Protein AF-A0A537Z048-F1 (afdb_monomer_lite)

pLDDT: mean 70.94, std 12.08, range [41.06, 87.5]

Sequence (110 aa):
MNGDMPDEVDLEEQADAVADFVEELLGQMNIDAIAEPAQQGDRFYVDVLEAPPEDLALLIGKNTGQEEELEPMDALERKIVHDAVASIEGVQSGSRGEDPNRFVVISPVD

Secondary structure (DSSP, 8-state):
----------HHHHHHHHHHHHHHHHHHTT---EEEEEEETTEEEEEEES--HHHHHHHTTTTT--PEEPPP--HHHHHHHHHHHTTSTTEEEEEES-TTS-EEEEEE--

Structure (mmCIF, N/CA/C/O backbone):
data_AF-A0A537Z048-F1
#
_entry.id   AF-A0A537Z048-F1
#
loop_
_atom_site.group_PDB
_atom_site.id
_atom_site.type_symbol
_atom_site.label_atom_id
_atom_site.label_alt_id
_atom_site.label_comp_id
_atom_site.label_asym_id
_atom_site.label_entity_id
_atom_site.label_seq_id
_atom_site.pdbx_PDB_ins_code
_atom_site.Cartn_x
_atom_site.Cartn_y
_atom_site.Cartn_z
_atom_site.occupancy
_atom_site.B_iso_or_equiv
_atom_site.auth_seq_id
_atom_site.auth_comp_id
_atom_site.auth_asym_id
_atom_site.auth_atom_id
_atom_site.pdbx_PDB_model_num
ATOM 1 N N . MET A 1 1 ? 38.330 22.217 -16.120 1.00 51.91 1 MET A N 1
ATOM 2 C CA . MET A 1 1 ? 36.950 22.667 -15.863 1.00 51.91 1 MET A CA 1
ATOM 3 C C . MET A 1 1 ? 36.121 22.238 -17.053 1.00 51.91 1 MET A C 1
ATOM 5 O O . MET A 1 1 ? 36.303 22.815 -18.113 1.00 51.91 1 MET A O 1
ATOM 9 N N . ASN A 1 2 ? 35.352 21.161 -16.917 1.00 43.97 2 ASN A N 1
ATOM 10 C CA . ASN A 1 2 ? 34.301 20.766 -17.853 1.00 43.97 2 ASN A CA 1
ATOM 11 C C . ASN A 1 2 ? 33.412 19.743 -17.146 1.00 43.97 2 ASN A C 1
ATOM 13 O O . ASN A 1 2 ? 33.939 18.751 -16.648 1.00 43.97 2 ASN A O 1
ATOM 17 N N . GLY A 1 3 ? 32.107 20.007 -17.148 1.00 44.31 3 GLY A N 1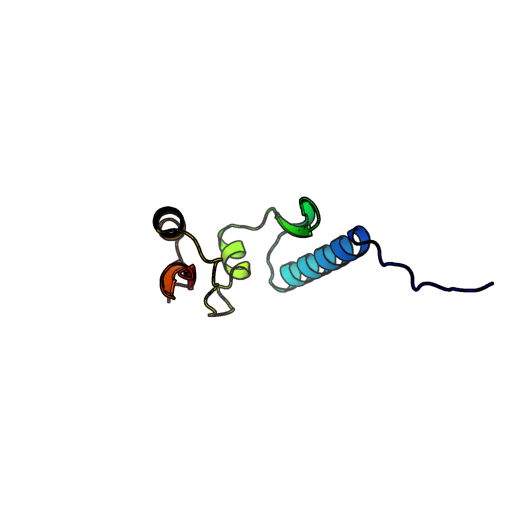
ATOM 18 C CA . GLY A 1 3 ? 31.067 19.060 -16.760 1.00 44.31 3 GLY A CA 1
ATOM 19 C C . GLY A 1 3 ? 30.586 19.209 -15.326 1.00 44.31 3 GLY A C 1
ATOM 20 O O . GLY A 1 3 ? 30.789 18.308 -14.527 1.00 44.31 3 GLY A O 1
ATOM 21 N N . ASP A 1 4 ? 29.948 20.339 -15.033 1.00 58.03 4 ASP A N 1
ATOM 22 C CA . ASP A 1 4 ? 28.849 20.408 -14.068 1.00 58.03 4 ASP A CA 1
ATOM 23 C C . ASP A 1 4 ? 27.810 19.361 -14.524 1.00 58.03 4 ASP A C 1
ATOM 25 O O . ASP A 1 4 ? 27.023 19.612 -15.439 1.00 58.03 4 ASP A O 1
ATOM 29 N N . MET A 1 5 ? 27.940 18.118 -14.047 1.00 56.09 5 MET A N 1
ATOM 30 C CA . MET A 1 5 ? 26.820 17.186 -14.095 1.00 56.09 5 MET A CA 1
ATOM 31 C C . MET A 1 5 ? 25.849 17.711 -13.043 1.00 56.09 5 MET A C 1
ATOM 33 O O . MET A 1 5 ? 26.306 17.939 -11.922 1.00 56.09 5 MET A O 1
ATOM 37 N N . PRO A 1 6 ? 24.575 17.974 -13.383 1.00 53.62 6 PRO A N 1
ATOM 38 C CA . PRO A 1 6 ? 23.596 18.277 -12.352 1.00 53.62 6 PRO A CA 1
ATOM 39 C C . PRO A 1 6 ? 23.653 17.117 -11.363 1.00 53.62 6 PRO A C 1
ATOM 41 O O . PRO A 1 6 ? 23.667 15.970 -11.815 1.00 53.62 6 PRO A O 1
ATOM 44 N N . ASP A 1 7 ? 23.791 17.434 -10.075 1.00 56.88 7 ASP A N 1
ATOM 45 C CA . ASP A 1 7 ? 23.828 16.454 -8.995 1.00 56.88 7 ASP A CA 1
ATOM 46 C C . ASP A 1 7 ? 22.783 15.374 -9.302 1.00 56.88 7 ASP A C 1
ATOM 48 O O . ASP A 1 7 ? 21.595 15.679 -9.454 1.00 56.88 7 ASP A O 1
ATOM 52 N N . GLU A 1 8 ? 23.235 14.135 -9.529 1.00 54.78 8 GLU A N 1
ATOM 53 C CA . GLU A 1 8 ? 22.337 12.988 -9.511 1.00 54.78 8 GLU A CA 1
ATOM 54 C C . GLU A 1 8 ? 21.695 13.051 -8.135 1.00 54.78 8 GLU A C 1
ATOM 56 O O . GLU A 1 8 ? 22.366 12.788 -7.141 1.00 54.78 8 GLU A O 1
ATOM 61 N N . VAL A 1 9 ? 20.452 13.533 -8.068 1.00 57.62 9 VAL A N 1
ATOM 62 C CA . VAL A 1 9 ? 19.718 13.562 -6.807 1.00 57.62 9 VAL A CA 1
ATOM 63 C C . VAL A 1 9 ? 19.751 12.130 -6.306 1.00 57.62 9 VAL A C 1
ATOM 65 O O . VAL A 1 9 ? 19.343 11.228 -7.049 1.00 57.62 9 VAL A O 1
ATOM 68 N N . ASP A 1 10 ? 20.312 11.931 -5.115 1.00 72.94 10 ASP A N 1
ATOM 69 C CA . ASP A 1 10 ? 20.480 10.597 -4.567 1.00 72.94 10 ASP A CA 1
ATOM 70 C C . ASP A 1 10 ? 19.095 9.952 -4.521 1.00 72.94 10 ASP A C 1
ATOM 72 O O . ASP A 1 10 ? 18.122 10.581 -4.099 1.00 72.94 10 ASP A O 1
ATOM 76 N N . LEU A 1 11 ? 18.969 8.729 -5.028 1.00 68.81 11 LEU A N 1
ATOM 77 C CA . LEU A 1 11 ? 17.682 8.043 -5.014 1.00 68.81 11 LEU A CA 1
ATOM 78 C C . LEU A 1 11 ? 17.187 7.853 -3.572 1.00 68.81 11 LEU A C 1
ATOM 80 O O . LEU A 1 11 ? 15.977 7.826 -3.365 1.00 68.81 11 LEU A O 1
ATOM 84 N N . GLU A 1 12 ? 18.097 7.802 -2.592 1.00 70.56 12 GLU A N 1
ATOM 85 C CA . GLU A 1 12 ? 17.750 7.888 -1.169 1.00 70.56 12 GLU A CA 1
ATOM 86 C C . GLU A 1 12 ? 17.149 9.255 -0.803 1.00 70.56 12 GLU A C 1
ATOM 88 O O . GLU A 1 12 ? 16.074 9.301 -0.216 1.00 70.56 12 GLU A O 1
ATOM 93 N N . GLU A 1 13 ? 17.763 10.367 -1.221 1.00 79.12 13 GLU A N 1
ATOM 94 C CA . GLU A 1 13 ? 17.254 11.725 -0.956 1.00 79.12 13 GLU A CA 1
ATOM 95 C C . GLU A 1 13 ? 15.892 11.968 -1.630 1.00 79.12 13 GLU A C 1
ATOM 97 O O . GLU A 1 13 ? 15.009 12.620 -1.070 1.00 79.12 13 GLU A O 1
ATOM 102 N N . GLN A 1 14 ? 15.683 11.406 -2.824 1.00 76.25 14 GLN A N 1
ATOM 103 C CA . GLN A 1 14 ? 14.376 11.430 -3.480 1.00 76.25 14 GLN A CA 1
ATOM 104 C C . GLN A 1 14 ? 13.341 10.593 -2.724 1.00 76.25 14 GLN A C 1
ATOM 106 O O . GLN A 1 14 ? 12.187 11.006 -2.632 1.00 76.25 14 GLN A O 1
ATOM 111 N N . ALA A 1 15 ? 13.726 9.424 -2.209 1.00 74.50 15 ALA A N 1
ATOM 112 C CA . ALA A 1 15 ? 12.823 8.557 -1.465 1.00 74.50 15 ALA A CA 1
ATOM 113 C C . ALA A 1 15 ? 12.393 9.203 -0.138 1.00 74.50 15 ALA A C 1
ATOM 115 O O . ALA A 1 15 ? 11.202 9.182 0.170 1.00 74.50 15 ALA A O 1
ATOM 116 N N . ASP A 1 16 ? 13.318 9.854 0.573 1.00 80.94 16 ASP A N 1
ATOM 117 C CA . ASP A 1 16 ? 13.025 10.650 1.773 1.00 80.94 16 ASP A CA 1
ATOM 118 C C . ASP A 1 16 ? 12.036 11.783 1.457 1.00 80.94 16 ASP A C 1
ATOM 120 O O . ASP A 1 16 ? 10.998 11.910 2.104 1.00 80.94 16 ASP A O 1
ATOM 124 N N . ALA A 1 17 ? 12.284 12.555 0.393 1.00 77.19 17 ALA A N 1
ATOM 125 C CA . ALA A 1 17 ? 11.401 13.657 0.011 1.00 77.19 17 ALA A CA 1
ATOM 126 C C . ALA A 1 17 ? 9.983 13.187 -0.375 1.00 77.19 17 ALA A C 1
ATOM 128 O O . ALA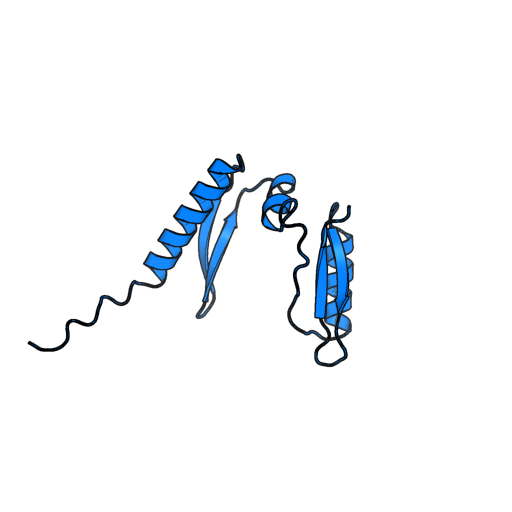 A 1 17 ? 9.000 13.907 -0.180 1.00 77.19 17 ALA A O 1
ATOM 129 N N . VAL A 1 18 ? 9.864 11.987 -0.951 1.00 76.25 18 VAL A N 1
ATOM 130 C CA . VAL A 1 18 ? 8.569 11.373 -1.272 1.00 76.25 18 VAL A CA 1
ATOM 131 C C . VAL A 1 18 ? 7.878 10.864 -0.009 1.00 76.25 18 VAL A C 1
ATOM 133 O O . VAL A 1 18 ? 6.669 11.050 0.113 1.00 76.25 18 VAL A O 1
ATOM 136 N N . ALA A 1 19 ? 8.610 10.258 0.926 1.00 78.50 19 ALA A N 1
ATOM 137 C CA . ALA A 1 19 ? 8.063 9.809 2.201 1.00 78.50 19 ALA A CA 1
ATOM 138 C C . ALA A 1 19 ? 7.496 10.987 3.012 1.00 78.50 19 ALA A C 1
ATOM 140 O O . ALA A 1 19 ? 6.327 10.937 3.396 1.00 78.50 19 ALA A O 1
ATOM 141 N N . ASP A 1 20 ? 8.249 12.086 3.130 1.00 80.50 20 ASP A N 1
ATOM 142 C CA . ASP A 1 20 ? 7.808 13.324 3.790 1.00 80.50 20 ASP A CA 1
ATOM 143 C C . ASP A 1 20 ? 6.511 13.868 3.166 1.00 80.50 20 ASP A C 1
ATOM 145 O O . ASP A 1 20 ? 5.556 14.228 3.857 1.00 80.50 20 ASP A O 1
ATOM 149 N N . PHE A 1 21 ? 6.440 13.897 1.832 1.00 80.38 21 PHE A N 1
ATOM 150 C CA . PHE A 1 21 ? 5.248 14.351 1.118 1.00 80.38 21 PHE A CA 1
ATOM 151 C C . PHE A 1 21 ? 4.031 13.449 1.373 1.00 80.38 21 PHE A C 1
ATOM 153 O O . PHE A 1 21 ? 2.911 13.939 1.534 1.00 80.38 21 PHE A O 1
ATOM 160 N N . VAL A 1 22 ? 4.233 12.130 1.398 1.00 75.06 22 VAL A N 1
ATOM 161 C CA . VAL A 1 22 ? 3.169 11.161 1.684 1.00 75.06 22 VAL A CA 1
ATOM 162 C C . VAL A 1 22 ? 2.683 11.311 3.127 1.00 75.06 22 VAL A C 1
ATOM 164 O O . VAL A 1 22 ? 1.474 11.335 3.346 1.00 75.06 22 VAL A O 1
ATOM 167 N N . GLU A 1 23 ? 3.581 11.492 4.094 1.00 78.81 23 GLU A N 1
ATOM 168 C CA . GLU A 1 23 ? 3.232 11.742 5.497 1.00 78.81 23 GLU A CA 1
ATOM 169 C C . GLU A 1 23 ? 2.418 13.036 5.663 1.00 78.81 23 GLU A C 1
ATOM 171 O O . GLU A 1 23 ? 1.364 13.040 6.308 1.00 78.81 23 GLU A O 1
ATOM 176 N N . GLU A 1 24 ? 2.826 14.127 5.006 1.00 76.56 24 GLU A N 1
ATOM 177 C CA . GLU A 1 24 ? 2.068 15.383 5.020 1.00 76.56 24 GLU A CA 1
ATOM 178 C C . GLU A 1 24 ? 0.649 15.217 4.447 1.00 76.56 24 GLU A C 1
ATOM 180 O O . GLU A 1 24 ? -0.319 15.756 5.002 1.00 76.56 24 GLU A O 1
ATOM 185 N N . LEU A 1 25 ? 0.495 14.455 3.358 1.00 73.75 25 LEU A N 1
ATOM 186 C CA . LEU A 1 25 ? -0.814 14.156 2.769 1.00 73.75 25 LEU A CA 1
ATOM 187 C C . LEU A 1 25 ? -1.696 13.324 3.706 1.00 73.75 25 LEU A C 1
ATOM 189 O O . LEU A 1 25 ? -2.885 13.619 3.855 1.00 73.75 25 LEU A O 1
ATOM 193 N N . LEU A 1 26 ? -1.124 12.312 4.358 1.00 73.81 26 LEU A N 1
ATOM 194 C CA . LEU A 1 26 ? -1.818 11.466 5.332 1.00 73.81 26 LEU A CA 1
ATOM 195 C C . LEU A 1 26 ? -2.334 12.295 6.511 1.00 73.81 26 LEU A C 1
ATOM 197 O O . LEU A 1 26 ? -3.518 12.218 6.858 1.00 73.81 26 LEU A O 1
ATOM 201 N N . GLY A 1 27 ? -1.493 13.191 7.033 1.00 73.81 27 GLY A N 1
ATOM 202 C CA . GLY A 1 27 ? -1.873 14.139 8.075 1.00 73.81 27 GLY A CA 1
ATOM 203 C C . GLY A 1 27 ? -3.027 15.059 7.657 1.00 73.81 27 GLY A C 1
ATOM 204 O O . GLY A 1 27 ? -3.952 15.289 8.440 1.00 73.81 27 GLY A O 1
ATOM 205 N N . GLN A 1 28 ? -3.049 15.538 6.406 1.00 75.00 28 GLN A N 1
ATOM 206 C CA . GLN A 1 28 ? -4.177 16.324 5.877 1.00 75.00 28 GLN A CA 1
ATOM 207 C C . GLN A 1 28 ? -5.478 15.520 5.771 1.00 75.00 28 GLN A C 1
ATOM 209 O O . GLN A 1 28 ? -6.566 16.085 5.909 1.00 75.00 28 GLN A O 1
ATOM 214 N N . MET A 1 29 ? -5.376 14.211 5.545 1.00 65.12 29 MET A N 1
ATOM 215 C CA . MET A 1 29 ? -6.508 13.284 5.516 1.00 65.12 29 MET A CA 1
ATOM 216 C C . MET A 1 29 ? -6.939 12.821 6.916 1.00 65.12 29 MET A C 1
ATOM 218 O O . MET A 1 29 ? -7.887 12.045 7.025 1.00 65.12 29 MET A O 1
ATOM 222 N N . ASN A 1 30 ? -6.302 13.333 7.979 1.00 74.19 30 ASN A N 1
ATOM 223 C CA . ASN A 1 30 ? -6.515 12.925 9.369 1.00 74.19 30 ASN A CA 1
ATOM 224 C C . ASN A 1 30 ? -6.223 11.425 9.592 1.00 74.19 30 ASN A C 1
ATOM 226 O O . ASN A 1 30 ? -6.856 10.790 10.436 1.00 74.19 30 ASN A O 1
ATOM 230 N N . ILE A 1 31 ? -5.283 10.878 8.818 1.00 73.75 31 ILE A N 1
ATOM 231 C CA . ILE A 1 31 ? -4.779 9.511 8.934 1.00 73.75 31 ILE A CA 1
ATOM 232 C C . ILE A 1 31 ? -3.452 9.592 9.688 1.00 73.75 31 ILE A C 1
ATOM 234 O O . ILE A 1 31 ? -2.510 10.227 9.220 1.00 73.75 31 ILE A O 1
ATOM 238 N N . ASP A 1 32 ? -3.401 8.975 10.866 1.00 73.94 32 ASP A N 1
ATOM 239 C CA . ASP A 1 32 ? -2.194 8.899 11.693 1.00 73.94 32 ASP A CA 1
ATOM 240 C C . ASP A 1 32 ? -1.362 7.704 11.218 1.00 73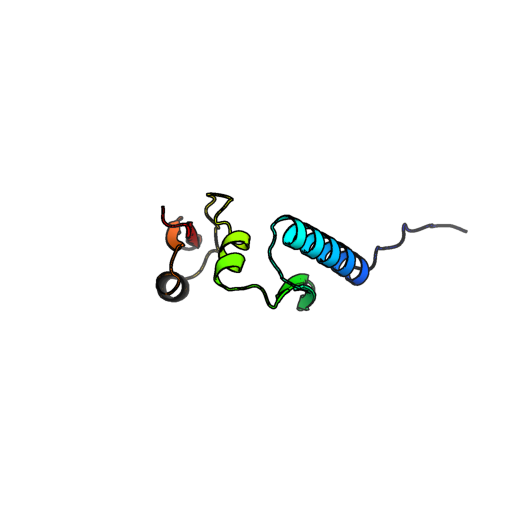.94 32 ASP A C 1
ATOM 242 O O . ASP A 1 32 ? -1.605 6.561 11.605 1.00 73.94 32 ASP A O 1
ATOM 246 N N . ALA A 1 33 ? -0.484 7.959 10.253 1.00 77.38 33 ALA A N 1
ATOM 247 C CA . ALA A 1 33 ? 0.288 6.942 9.561 1.00 77.38 33 ALA A CA 1
ATOM 248 C C . ALA A 1 33 ? 1.690 7.461 9.259 1.00 77.38 33 ALA A C 1
ATOM 250 O O . ALA A 1 33 ? 1.868 8.636 8.943 1.00 77.38 33 ALA A O 1
ATOM 251 N N . ILE A 1 34 ? 2.665 6.560 9.331 1.00 79.06 34 ILE A N 1
ATOM 252 C CA . ILE A 1 34 ? 4.078 6.870 9.120 1.00 79.06 34 ILE A CA 1
ATOM 253 C C . ILE A 1 34 ? 4.470 6.349 7.741 1.00 79.06 34 ILE A C 1
ATOM 255 O O . ILE A 1 34 ? 4.178 5.199 7.419 1.00 79.06 34 ILE A O 1
ATOM 259 N N . ALA A 1 35 ? 5.118 7.178 6.928 1.00 78.12 35 ALA A N 1
ATOM 260 C CA . ALA A 1 35 ? 5.651 6.781 5.632 1.00 78.12 35 ALA A CA 1
ATOM 261 C C . ALA A 1 35 ? 7.175 6.651 5.730 1.00 78.12 35 ALA A C 1
ATOM 263 O O . ALA A 1 35 ? 7.853 7.612 6.073 1.00 78.12 35 ALA A O 1
ATOM 264 N N . GLU A 1 36 ? 7.717 5.471 5.429 1.00 79.31 36 GLU A N 1
ATOM 265 C CA . GLU A 1 36 ? 9.160 5.220 5.450 1.00 79.31 36 GLU A CA 1
ATOM 266 C C . GLU A 1 36 ? 9.650 4.766 4.068 1.00 79.31 36 GLU A C 1
ATOM 268 O O . GLU A 1 36 ? 9.030 3.901 3.440 1.00 79.31 36 GLU A O 1
ATOM 273 N N . PRO A 1 37 ? 10.772 5.303 3.567 1.00 75.50 37 PRO A N 1
ATOM 274 C CA . PRO A 1 37 ? 11.365 4.816 2.336 1.00 75.50 37 PRO A CA 1
ATOM 275 C C . PRO A 1 37 ? 12.038 3.458 2.565 1.00 75.50 37 PRO A C 1
ATOM 277 O O . PRO A 1 37 ? 12.853 3.271 3.468 1.00 75.50 37 PRO A O 1
ATOM 280 N N . ALA A 1 38 ? 11.727 2.501 1.696 1.00 77.88 38 ALA A N 1
ATOM 281 C CA . ALA A 1 38 ? 12.284 1.159 1.708 1.00 77.88 38 ALA A CA 1
ATOM 282 C C . ALA A 1 38 ? 12.947 0.844 0.364 1.00 77.88 38 ALA A C 1
ATOM 284 O O . ALA A 1 38 ? 12.354 0.994 -0.707 1.00 77.88 38 ALA A O 1
ATOM 285 N N . GLN A 1 39 ? 14.187 0.356 0.404 1.00 77.75 39 GLN A N 1
ATOM 286 C CA . GLN A 1 39 ? 14.892 -0.093 -0.793 1.00 77.75 39 GLN A CA 1
ATOM 287 C C . GLN A 1 39 ? 14.727 -1.604 -0.969 1.00 77.75 39 GLN A C 1
ATOM 289 O O . GLN A 1 39 ? 15.133 -2.397 -0.116 1.00 77.75 39 GLN A O 1
ATOM 294 N N . GLN A 1 40 ? 14.188 -2.021 -2.115 1.00 71.25 40 GLN A N 1
ATOM 295 C CA . GLN A 1 40 ? 14.112 -3.427 -2.490 1.00 71.25 40 GLN A CA 1
ATOM 296 C C . GLN A 1 40 ? 14.755 -3.648 -3.863 1.00 71.25 40 GLN A C 1
ATOM 298 O O . GLN A 1 40 ? 14.165 -3.409 -4.919 1.00 71.25 40 GLN A O 1
ATOM 303 N N . GLY A 1 41 ? 15.998 -4.134 -3.848 1.00 74.94 41 GLY A N 1
ATOM 304 C CA . GLY A 1 41 ? 16.785 -4.319 -5.065 1.00 74.94 41 GLY A CA 1
ATOM 305 C C . GLY A 1 41 ? 17.141 -2.975 -5.700 1.00 74.94 41 GLY A C 1
ATOM 306 O O . GLY A 1 41 ? 17.822 -2.174 -5.078 1.00 74.94 41 GLY A O 1
ATOM 307 N N . ASP A 1 42 ? 16.684 -2.750 -6.932 1.00 72.50 42 ASP A N 1
ATOM 308 C CA . ASP A 1 42 ? 16.940 -1.525 -7.713 1.00 72.50 42 ASP A CA 1
ATOM 309 C C . ASP A 1 42 ? 15.762 -0.530 -7.663 1.00 72.50 42 ASP A C 1
ATOM 311 O O . ASP A 1 42 ? 15.700 0.429 -8.427 1.00 72.50 42 ASP A O 1
ATOM 315 N N . ARG A 1 43 ? 14.762 -0.792 -6.812 1.00 60.59 43 ARG A N 1
ATOM 316 C CA . ARG A 1 43 ? 13.554 0.029 -6.690 1.00 60.59 43 ARG A CA 1
ATOM 317 C C . ARG A 1 43 ? 13.389 0.525 -5.262 1.00 60.59 43 ARG A C 1
ATOM 319 O O . ARG A 1 43 ? 13.549 -0.242 -4.313 1.00 60.59 43 ARG A O 1
ATOM 326 N N . PHE A 1 44 ? 13.026 1.794 -5.146 1.00 66.00 44 PHE A N 1
ATOM 327 C CA . PHE A 1 44 ? 12.603 2.409 -3.898 1.00 66.00 44 PHE A CA 1
ATOM 328 C C . PHE A 1 44 ? 11.079 2.391 -3.829 1.00 66.00 44 PHE A C 1
ATOM 330 O O . PHE A 1 44 ? 10.399 2.715 -4.805 1.00 66.00 44 PHE A O 1
ATOM 337 N N . TYR A 1 45 ? 10.566 1.980 -2.681 1.00 69.94 45 TYR A N 1
ATOM 338 C CA . TYR A 1 45 ? 9.157 2.004 -2.326 1.00 69.94 45 TYR A CA 1
ATOM 339 C C . TYR A 1 45 ? 8.989 2.895 -1.100 1.00 69.94 45 TYR A C 1
ATOM 341 O O . TYR A 1 45 ? 9.952 3.150 -0.380 1.00 69.94 45 TYR A O 1
ATOM 349 N N . VAL A 1 46 ? 7.769 3.365 -0.869 1.00 71.75 46 VAL A N 1
ATOM 350 C CA . VAL A 1 46 ? 7.406 4.026 0.384 1.00 71.75 46 VAL A CA 1
ATOM 351 C C . VAL A 1 46 ? 6.425 3.115 1.095 1.00 71.75 46 VAL A C 1
ATOM 353 O O . VAL A 1 46 ? 5.321 2.878 0.600 1.00 71.75 46 VAL A O 1
ATOM 356 N N . ASP A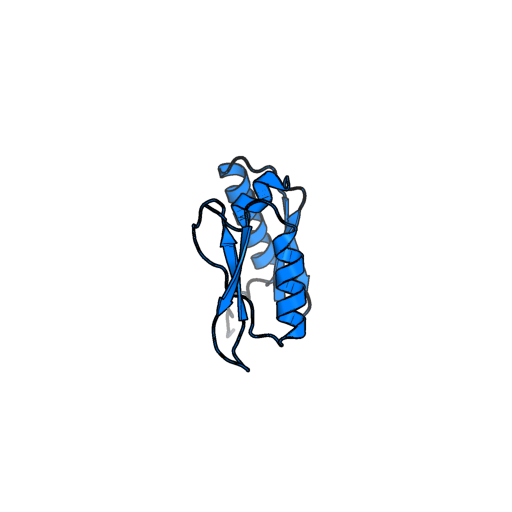 1 47 ? 6.863 2.575 2.222 1.00 71.25 47 ASP A N 1
ATOM 357 C CA . ASP A 1 47 ? 6.060 1.719 3.074 1.00 71.25 47 ASP A CA 1
ATOM 358 C C . ASP A 1 47 ? 5.267 2.600 4.037 1.00 71.25 47 ASP A C 1
ATOM 360 O O . ASP A 1 47 ? 5.818 3.467 4.711 1.00 71.25 47 ASP A O 1
ATOM 364 N N . VAL A 1 48 ? 3.956 2.376 4.108 1.00 71.00 48 VAL A N 1
ATOM 365 C CA . VAL A 1 48 ? 3.092 3.063 5.071 1.00 71.00 48 VAL A CA 1
ATOM 366 C C . VAL A 1 48 ? 2.861 2.140 6.263 1.00 71.00 48 VAL A C 1
ATOM 368 O O . VAL A 1 48 ? 2.236 1.083 6.141 1.00 71.00 48 VAL A O 1
ATOM 371 N N . LEU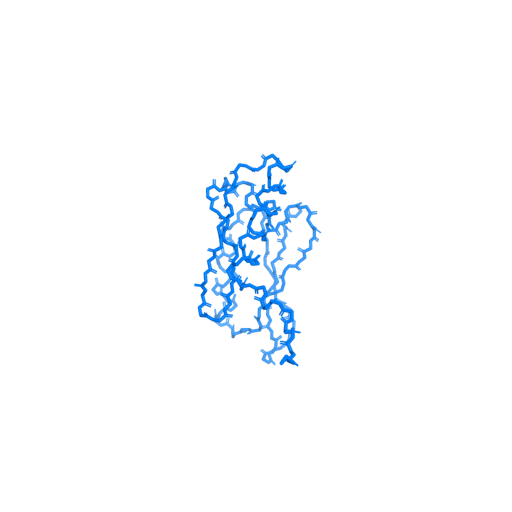 A 1 49 ? 3.386 2.541 7.416 1.00 72.25 49 LEU A N 1
ATOM 372 C CA . LEU A 1 49 ? 3.337 1.832 8.687 1.00 72.25 49 LEU A CA 1
ATOM 373 C C . LEU A 1 49 ? 2.341 2.493 9.648 1.00 72.25 49 LEU A C 1
ATOM 375 O O . LEU A 1 49 ? 1.938 3.642 9.480 1.00 72.25 49 LEU A O 1
ATOM 379 N N . GLU A 1 50 ? 1.937 1.734 10.668 1.00 65.12 50 GLU A N 1
ATOM 380 C CA . GLU A 1 50 ? 1.109 2.175 11.810 1.00 65.12 50 GLU A CA 1
ATOM 381 C C . GLU A 1 50 ? -0.285 2.737 11.488 1.00 65.12 50 GLU A C 1
ATOM 383 O O . GLU A 1 50 ? -1.060 3.027 12.396 1.00 65.12 50 GLU A O 1
ATOM 388 N N . ALA A 1 51 ? -0.665 2.770 10.216 1.00 60.53 51 ALA A N 1
ATOM 389 C CA . ALA A 1 51 ? -1.984 3.188 9.792 1.00 60.53 51 ALA A CA 1
ATOM 390 C C . ALA A 1 51 ? -3.077 2.224 10.313 1.00 60.53 51 ALA A C 1
ATOM 392 O O . ALA A 1 51 ? -2.966 1.000 10.138 1.00 60.53 51 ALA A O 1
ATOM 393 N N . PRO A 1 52 ? -4.173 2.740 10.901 1.00 59.41 52 PRO A N 1
ATOM 394 C CA . PRO A 1 52 ? -5.328 1.927 11.251 1.00 59.41 52 PRO A CA 1
ATOM 395 C C . PRO A 1 52 ? -5.846 1.183 10.008 1.00 59.41 52 PRO A C 1
ATOM 397 O O . PRO A 1 52 ? -5.986 1.792 8.946 1.00 59.41 52 PRO A O 1
ATOM 400 N N . PRO A 1 53 ? -6.183 -0.117 10.087 1.00 56.25 53 PRO A N 1
ATOM 401 C CA . PRO A 1 53 ? -6.642 -0.884 8.922 1.00 56.25 53 PRO A CA 1
ATOM 402 C C . PRO A 1 53 ? -7.911 -0.309 8.266 1.00 56.25 53 PRO A C 1
ATOM 404 O O . PRO A 1 53 ? -8.139 -0.494 7.072 1.00 56.25 53 PRO A O 1
ATOM 407 N N . GLU A 1 54 ? -8.722 0.430 9.024 1.00 55.94 54 GLU A N 1
ATOM 408 C CA . GLU A 1 54 ? -9.893 1.163 8.531 1.00 55.94 54 GLU A CA 1
ATOM 409 C C . GLU A 1 54 ? -9.544 2.376 7.646 1.00 55.94 54 GLU A C 1
ATOM 411 O O . GLU A 1 54 ? -10.303 2.675 6.708 1.00 55.94 54 GLU A O 1
ATOM 416 N N . ASP A 1 55 ? -8.372 2.974 7.886 1.00 53.28 55 ASP A N 1
ATOM 417 C CA . ASP A 1 55 ? -7.809 4.129 7.185 1.00 53.28 55 ASP A CA 1
ATOM 418 C C . ASP A 1 55 ? -6.849 3.723 6.055 1.00 53.28 55 ASP A C 1
ATOM 420 O O . ASP A 1 55 ? -6.801 4.383 5.022 1.00 53.28 55 ASP A O 1
ATOM 424 N N . LEU A 1 56 ? -6.169 2.575 6.158 1.00 54.31 56 LEU A N 1
ATOM 425 C CA . LEU A 1 56 ? -5.419 1.974 5.039 1.00 54.31 56 LEU A CA 1
ATOM 426 C C . LEU A 1 56 ? -6.318 1.700 3.826 1.00 54.31 56 LEU A C 1
ATOM 428 O O . LEU A 1 56 ? -5.902 1.841 2.677 1.00 54.31 56 LEU A O 1
ATOM 432 N N . ALA A 1 57 ? -7.590 1.381 4.067 1.00 51.44 57 ALA A N 1
ATOM 433 C CA . ALA A 1 57 ? -8.577 1.262 3.004 1.00 51.44 57 ALA A CA 1
ATOM 434 C C . ALA A 1 57 ? -8.853 2.605 2.286 1.00 51.44 57 ALA A C 1
ATOM 436 O O . ALA A 1 57 ? -9.279 2.594 1.134 1.00 51.44 57 ALA A O 1
ATOM 437 N N . LEU A 1 58 ? -8.594 3.768 2.909 1.00 50.38 58 LEU A N 1
ATOM 438 C CA . LEU A 1 58 ? -8.620 5.074 2.228 1.00 50.38 58 LEU A CA 1
ATOM 439 C C . LEU A 1 58 ? -7.435 5.236 1.268 1.00 50.38 58 LEU A C 1
ATOM 441 O O . LEU A 1 58 ? -7.622 5.849 0.219 1.00 50.38 58 LEU A O 1
ATOM 445 N N . LEU A 1 59 ? -6.275 4.644 1.580 1.00 52.81 59 LEU A N 1
ATOM 446 C CA . LEU A 1 59 ? -5.055 4.710 0.761 1.00 52.81 59 LEU A CA 1
ATOM 447 C C . LEU A 1 59 ? -5.080 3.786 -0.455 1.00 52.81 59 LEU A C 1
ATOM 449 O O . LEU A 1 59 ? -4.594 4.164 -1.514 1.00 52.81 59 LEU A O 1
ATOM 453 N N . ILE A 1 60 ? -5.727 2.623 -0.333 1.00 53.12 60 ILE A N 1
ATOM 454 C CA . ILE A 1 60 ? -6.084 1.767 -1.481 1.00 53.12 60 ILE A CA 1
ATOM 455 C C . ILE A 1 60 ? -7.247 2.391 -2.284 1.00 53.12 60 ILE A C 1
ATOM 457 O O . ILE A 1 60 ? -7.493 2.034 -3.431 1.00 53.12 60 ILE A O 1
ATOM 461 N N . GLY A 1 61 ? -7.935 3.383 -1.707 1.00 42.72 61 GLY A N 1
ATOM 462 C CA . GLY A 1 61 ? -8.965 4.160 -2.377 1.00 42.72 61 GLY A CA 1
ATOM 463 C C . GLY A 1 61 ? -10.389 3.763 -1.998 1.00 42.72 61 GLY A C 1
ATOM 464 O O . GLY A 1 61 ? -11.158 3.315 -2.839 1.00 42.72 61 GLY A O 1
ATOM 465 N N . LYS A 1 62 ? -10.827 4.104 -0.782 1.00 42.34 62 LYS A N 1
ATOM 466 C CA . LYS A 1 62 ? -12.251 4.423 -0.530 1.00 42.34 62 LYS A CA 1
ATOM 467 C C . LYS A 1 62 ? -12.683 5.717 -1.242 1.00 42.34 62 LYS A C 1
ATOM 469 O O . LYS A 1 62 ? -13.874 5.978 -1.351 1.00 42.34 62 LYS A O 1
ATOM 474 N N . ASN A 1 63 ? -11.730 6.515 -1.744 1.00 41.06 63 ASN A N 1
ATOM 475 C CA . ASN A 1 63 ? -11.992 7.823 -2.355 1.00 41.06 63 ASN A CA 1
ATOM 476 C C . ASN A 1 63 ? -11.543 7.972 -3.821 1.00 41.06 63 ASN A C 1
ATOM 478 O O . ASN A 1 63 ? -11.726 9.046 -4.390 1.00 41.06 63 ASN A O 1
ATOM 482 N N . THR A 1 64 ? -10.981 6.938 -4.457 1.00 43.88 64 THR A N 1
ATOM 483 C CA . THR A 1 64 ? -10.677 6.995 -5.900 1.00 43.88 64 THR A CA 1
ATOM 484 C C . THR A 1 64 ? -11.799 6.417 -6.754 1.00 43.88 64 THR A C 1
ATOM 486 O O . THR A 1 64 ? -11.893 6.790 -7.923 1.00 43.88 64 THR A O 1
ATOM 489 N N . GLY A 1 65 ? -12.650 5.535 -6.203 1.00 49.59 65 GLY A N 1
ATOM 490 C CA . GLY A 1 65 ? -13.663 4.803 -6.976 1.00 49.59 65 GLY A CA 1
ATOM 491 C C . GLY A 1 65 ? -13.066 4.056 -8.176 1.00 49.59 65 GLY A C 1
ATOM 492 O O . GLY A 1 65 ? -13.778 3.768 -9.135 1.00 49.59 65 GLY A O 1
ATOM 493 N N . GLN A 1 66 ? -11.751 3.824 -8.164 1.00 49.72 66 GLN A N 1
ATOM 494 C CA . GLN A 1 66 ? -11.000 3.326 -9.302 1.00 49.72 66 GLN A CA 1
ATOM 495 C C . GLN A 1 66 ? -10.545 1.903 -9.032 1.00 49.72 66 GLN A C 1
ATOM 497 O O . GLN A 1 66 ? -10.220 1.518 -7.913 1.00 49.72 66 GLN A O 1
ATOM 502 N N . GLU A 1 67 ? -10.623 1.115 -10.090 1.00 64.44 67 GLU A N 1
ATOM 503 C CA . GLU A 1 67 ? -10.234 -0.278 -10.104 1.00 64.44 67 GLU A CA 1
ATOM 504 C C . GLU A 1 67 ? -8.708 -0.367 -10.256 1.00 64.44 67 GLU A C 1
ATOM 506 O O . GLU A 1 67 ? -8.157 0.249 -11.167 1.00 64.44 67 GLU A O 1
ATOM 511 N N . GLU A 1 68 ? -8.039 -1.143 -9.407 1.00 72.25 68 GLU A N 1
ATOM 512 C CA . GLU A 1 68 ? -6.597 -1.400 -9.506 1.00 72.25 68 GLU A CA 1
ATOM 513 C C . GLU A 1 68 ? -6.334 -2.693 -10.278 1.00 72.25 68 GLU A C 1
ATOM 515 O O . GLU A 1 68 ? -6.915 -3.738 -9.970 1.00 72.25 68 GLU A O 1
ATOM 520 N N . GLU A 1 69 ? -5.459 -2.633 -11.284 1.00 79.81 69 GLU A N 1
ATOM 521 C CA . GLU A 1 69 ? -5.098 -3.764 -12.144 1.00 79.81 69 GLU A CA 1
ATOM 522 C C . GLU A 1 69 ? -3.763 -4.374 -11.698 1.00 79.81 69 GLU A C 1
ATOM 524 O O . GLU A 1 69 ? -2.730 -3.708 -11.694 1.00 79.81 69 GLU A O 1
ATOM 529 N N . LEU A 1 70 ? -3.764 -5.662 -11.346 1.00 76.50 70 LEU A N 1
ATOM 530 C CA . LEU A 1 70 ? -2.532 -6.393 -11.046 1.00 76.50 70 LEU A CA 1
ATOM 531 C C . LEU A 1 70 ? -1.807 -6.824 -12.326 1.00 76.50 70 LEU A C 1
ATOM 533 O O . LEU A 1 70 ? -2.371 -6.842 -13.421 1.00 76.50 70 LEU A O 1
ATOM 537 N N . GLU A 1 71 ? -0.555 -7.252 -12.179 1.00 79.88 71 GLU A N 1
ATOM 538 C CA . GLU A 1 71 ? 0.192 -7.847 -13.285 1.00 79.88 71 GLU A CA 1
ATOM 539 C C . GLU A 1 71 ? -0.491 -9.136 -13.802 1.00 79.88 71 GLU A C 1
ATOM 541 O O . GLU A 1 71 ? -1.116 -9.874 -13.027 1.00 79.88 71 GLU A O 1
ATOM 546 N N . PRO A 1 72 ? -0.395 -9.441 -15.113 1.00 83.38 72 PRO A N 1
ATOM 547 C CA . PRO A 1 72 ? -0.857 -10.714 -15.655 1.00 83.38 72 PRO A CA 1
ATOM 548 C C . PRO A 1 72 ? -0.205 -11.898 -14.943 1.00 83.38 72 PRO A C 1
ATOM 550 O O . PRO A 1 72 ? 1.015 -11.959 -14.812 1.00 83.38 72 PRO A O 1
ATOM 553 N N . MET A 1 73 ? -1.028 -12.851 -14.513 1.00 84.38 73 MET A N 1
ATOM 554 C CA . MET A 1 73 ? -0.602 -13.970 -13.669 1.00 84.38 73 MET A CA 1
ATOM 555 C C . MET A 1 73 ? -1.363 -15.243 -14.045 1.00 84.38 73 MET A C 1
ATOM 557 O O . MET A 1 73 ? -2.415 -15.180 -14.694 1.00 84.38 73 MET A O 1
ATOM 561 N N . ASP A 1 74 ? -0.853 -16.409 -13.656 1.00 86.38 74 ASP A N 1
ATOM 562 C CA . ASP A 1 74 ? -1.444 -17.691 -14.028 1.00 86.38 74 ASP A CA 1
ATOM 563 C C . ASP A 1 74 ? -2.783 -17.975 -13.310 1.00 86.38 74 ASP A C 1
ATOM 565 O O . ASP A 1 74 ? -3.238 -17.253 -12.421 1.00 86.38 74 ASP A O 1
ATOM 569 N N . ALA A 1 75 ? -3.482 -19.039 -13.714 1.00 86.88 75 ALA A N 1
ATOM 570 C CA . ALA A 1 75 ? -4.788 -19.362 -13.140 1.00 86.88 75 ALA A CA 1
ATOM 571 C C . ALA A 1 75 ? -4.752 -19.676 -11.630 1.00 86.88 75 ALA A C 1
ATOM 573 O O . ALA A 1 75 ? -5.748 -19.426 -10.947 1.00 86.88 75 ALA A O 1
ATOM 574 N N . LEU A 1 76 ? -3.648 -20.230 -11.122 1.00 86.69 76 LEU A N 1
ATOM 575 C CA . LEU A 1 76 ? -3.459 -20.545 -9.708 1.00 86.69 76 LEU A CA 1
ATOM 576 C C . LEU A 1 76 ? -3.178 -19.269 -8.911 1.00 86.69 76 LEU A C 1
ATOM 578 O O . LEU A 1 76 ? -3.812 -19.048 -7.883 1.00 86.69 76 LEU A O 1
ATOM 582 N N . GLU A 1 77 ? -2.296 -18.410 -9.410 1.00 82.62 77 GLU A N 1
ATOM 583 C CA . GLU A 1 77 ? -1.971 -17.114 -8.813 1.00 82.62 77 GLU A CA 1
ATOM 584 C C . GLU A 1 77 ? -3.224 -16.240 -8.708 1.00 82.62 77 GLU A C 1
ATOM 586 O O . GLU A 1 77 ? -3.559 -15.775 -7.617 1.00 82.62 77 GLU A O 1
ATOM 591 N N . ARG A 1 78 ? -4.020 -16.140 -9.786 1.00 87.50 78 ARG A N 1
ATOM 592 C CA . ARG A 1 78 ? -5.309 -15.424 -9.748 1.00 87.50 78 ARG A CA 1
ATOM 593 C C . ARG A 1 78 ? -6.230 -15.985 -8.669 1.00 87.50 78 ARG A C 1
ATOM 595 O O . ARG A 1 78 ? -6.899 -15.220 -7.982 1.00 87.50 78 ARG A O 1
ATOM 602 N N . LYS A 1 79 ? -6.292 -17.312 -8.516 1.00 84.75 79 LYS A N 1
ATOM 603 C CA . LYS A 1 79 ? -7.149 -17.967 -7.517 1.00 84.75 79 LYS A CA 1
ATOM 604 C C . LYS A 1 79 ? -6.730 -17.601 -6.092 1.00 84.75 79 LYS A C 1
ATOM 606 O O . LYS A 1 79 ? -7.601 -17.310 -5.279 1.00 84.75 79 LYS A O 1
ATOM 611 N N . ILE A 1 80 ? -5.426 -17.573 -5.821 1.00 81.94 80 ILE A N 1
ATOM 612 C CA . ILE A 1 80 ? -4.870 -17.169 -4.523 1.00 81.94 80 ILE A CA 1
ATOM 613 C C . ILE A 1 80 ? -5.221 -15.709 -4.223 1.00 81.94 80 ILE A C 1
ATOM 615 O O . ILE A 1 80 ? -5.687 -15.412 -3.127 1.00 81.94 80 ILE A O 1
ATOM 619 N N . VAL A 1 81 ? -5.059 -14.815 -5.203 1.00 75.44 81 VAL A N 1
ATOM 620 C CA . VAL A 1 81 ? -5.409 -13.395 -5.046 1.00 75.44 81 VAL A CA 1
ATOM 621 C C . VAL A 1 81 ? -6.904 -13.221 -4.783 1.00 75.44 81 VAL A C 1
ATOM 623 O O . VAL A 1 81 ? -7.274 -12.517 -3.849 1.00 75.44 81 VAL A O 1
ATOM 626 N N . HIS A 1 82 ? -7.768 -13.890 -5.551 1.00 79.25 82 HIS A N 1
ATOM 627 C CA . HIS A 1 82 ? -9.221 -13.863 -5.333 1.00 79.25 82 HIS A CA 1
ATOM 628 C C . HIS A 1 82 ? -9.593 -14.289 -3.910 1.00 79.25 82 HIS A C 1
ATOM 630 O O . HIS A 1 82 ? -10.378 -13.614 -3.247 1.00 79.25 82 HIS A O 1
ATOM 636 N N . ASP A 1 83 ? -9.009 -15.387 -3.426 1.00 78.19 83 ASP A N 1
ATOM 637 C CA . ASP A 1 83 ? -9.293 -15.913 -2.089 1.00 78.19 83 ASP A CA 1
ATOM 638 C C . ASP A 1 83 ? -8.763 -14.975 -0.981 1.00 78.19 83 ASP A C 1
ATOM 640 O O . ASP A 1 83 ? -9.415 -14.820 0.052 1.00 78.19 83 ASP A O 1
ATOM 644 N N . ALA A 1 84 ? -7.626 -14.304 -1.203 1.00 74.44 84 ALA A N 1
ATOM 645 C CA . ALA A 1 84 ? -7.091 -13.296 -0.288 1.00 74.44 84 ALA A CA 1
ATOM 646 C C . ALA A 1 84 ? -7.976 -12.039 -0.235 1.00 74.44 84 ALA A C 1
ATOM 648 O O . ALA A 1 84 ? -8.356 -11.601 0.851 1.00 74.44 84 ALA A O 1
ATOM 649 N N . VAL A 1 85 ? -8.367 -11.490 -1.391 1.00 75.50 85 VAL A N 1
ATOM 650 C CA . VAL A 1 85 ? -9.216 -10.287 -1.478 1.00 75.50 85 VAL A CA 1
ATOM 651 C C . VAL A 1 85 ? -10.602 -10.541 -0.886 1.00 75.50 85 VAL A C 1
ATOM 653 O O . VAL A 1 85 ? -11.144 -9.674 -0.212 1.00 75.50 85 VAL A O 1
ATOM 656 N N . ALA A 1 86 ? -11.156 -11.744 -1.054 1.00 76.25 86 ALA A N 1
ATOM 657 C CA . ALA A 1 86 ? -12.449 -12.115 -0.479 1.00 76.25 86 ALA A CA 1
ATOM 658 C C . ALA A 1 86 ? -12.485 -12.087 1.064 1.00 76.25 86 ALA A C 1
ATOM 660 O O . ALA A 1 86 ? -13.569 -12.108 1.645 1.00 76.25 86 ALA A O 1
ATOM 661 N N . SER A 1 87 ? -11.325 -12.068 1.730 1.00 75.62 87 SER A N 1
ATOM 662 C CA . SER A 1 87 ? -11.228 -11.963 3.193 1.00 75.62 87 SER A CA 1
ATOM 663 C C . SER A 1 87 ? -11.233 -10.522 3.717 1.00 75.62 87 SER A C 1
ATOM 665 O O . SER A 1 87 ? -11.325 -10.321 4.927 1.00 75.62 87 SER A O 1
ATOM 667 N N . ILE A 1 88 ? -11.147 -9.529 2.828 1.00 70.31 88 ILE A N 1
ATOM 668 C CA . ILE A 1 88 ? -11.055 -8.111 3.173 1.00 70.31 88 ILE A CA 1
ATOM 669 C C . ILE A 1 88 ? -12.452 -7.484 3.046 1.00 70.31 88 ILE A C 1
ATOM 671 O O . ILE A 1 88 ? -13.045 -7.465 1.968 1.00 70.31 88 ILE A O 1
ATOM 675 N N . GLU A 1 89 ? -12.994 -6.962 4.148 1.00 70.38 89 GLU A N 1
ATOM 676 C CA . GLU A 1 89 ? -14.276 -6.247 4.128 1.00 70.38 89 GLU A CA 1
ATOM 677 C C . GLU A 1 89 ? -14.139 -4.906 3.391 1.00 70.38 89 GLU A C 1
ATOM 679 O O . GLU A 1 89 ? -13.216 -4.135 3.647 1.00 70.38 89 GLU A O 1
ATOM 684 N N . GLY A 1 90 ? -15.077 -4.602 2.489 1.00 69.75 90 GLY A N 1
ATOM 685 C CA . GLY A 1 90 ? -15.084 -3.332 1.753 1.00 69.75 90 GLY A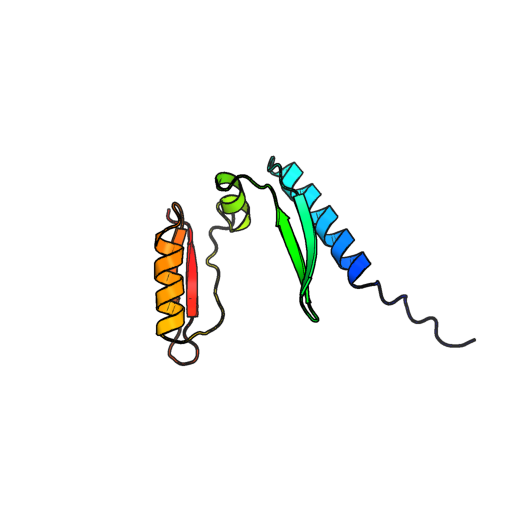 CA 1
ATOM 686 C C . GLY A 1 90 ? -14.419 -3.368 0.371 1.00 69.75 90 GLY A C 1
ATOM 687 O O . GLY A 1 90 ? -14.440 -2.352 -0.322 1.00 69.75 90 GLY A O 1
ATOM 688 N N . VAL A 1 91 ? -13.898 -4.518 -0.075 1.00 74.81 91 VAL A N 1
ATOM 689 C CA . VAL A 1 91 ? -13.337 -4.696 -1.428 1.00 74.81 91 VAL A CA 1
ATOM 690 C C . VAL A 1 91 ? -13.870 -5.949 -2.133 1.00 74.81 91 VAL A C 1
ATOM 692 O O . VAL A 1 91 ? -14.327 -6.905 -1.511 1.00 74.81 91 VAL A O 1
ATOM 695 N N . GLN A 1 92 ? -13.793 -5.949 -3.458 1.00 80.56 92 GLN A N 1
ATOM 696 C CA . GLN A 1 92 ? -14.102 -7.062 -4.348 1.00 80.56 92 GLN A CA 1
ATOM 697 C C . GLN A 1 92 ? -12.982 -7.248 -5.373 1.00 80.56 92 GLN A C 1
ATOM 699 O O . GLN A 1 92 ? -12.190 -6.345 -5.638 1.00 80.56 92 GLN A O 1
ATOM 704 N N . SER A 1 93 ? -12.930 -8.434 -5.976 1.00 83.44 93 SER A N 1
ATOM 705 C CA . SER A 1 93 ? -11.998 -8.751 -7.058 1.00 83.44 93 SER A CA 1
ATOM 706 C C . SER A 1 93 ? -12.719 -9.299 -8.290 1.00 83.44 93 SER A C 1
ATOM 708 O O . SER A 1 93 ? -13.732 -9.993 -8.206 1.00 83.44 93 SER A O 1
ATOM 710 N N . GLY A 1 94 ? -12.177 -8.991 -9.466 1.00 85.62 94 GLY A N 1
ATOM 711 C CA . GLY A 1 94 ? -12.602 -9.486 -10.773 1.00 85.62 94 GLY A CA 1
ATOM 712 C C . GLY A 1 94 ? -11.395 -9.918 -11.602 1.00 85.62 94 GLY A C 1
ATOM 713 O O . GLY A 1 94 ? -10.261 -9.632 -11.250 1.00 85.62 94 GLY A O 1
ATOM 714 N N . SER A 1 95 ? -11.599 -10.622 -12.714 1.00 85.75 95 SER A N 1
ATOM 715 C CA . SER A 1 95 ? -10.506 -10.901 -13.659 1.00 85.75 95 SER A CA 1
ATOM 716 C C . SER A 1 95 ? -10.818 -10.318 -15.027 1.00 85.75 95 SER A C 1
ATOM 718 O O . SER A 1 95 ? -11.901 -10.567 -15.558 1.00 85.75 95 SER A O 1
ATOM 720 N N . ARG A 1 96 ? -9.855 -9.603 -15.613 1.00 82.62 96 ARG A N 1
ATOM 721 C CA . ARG A 1 96 ? -9.933 -9.023 -16.961 1.00 82.62 96 ARG A CA 1
ATOM 722 C C . ARG A 1 96 ? -8.827 -9.567 -17.863 1.00 82.62 96 ARG A C 1
ATOM 724 O O . ARG A 1 96 ? -7.817 -10.084 -17.391 1.00 82.62 96 ARG A O 1
ATOM 731 N N . GLY A 1 97 ? -9.060 -9.479 -19.171 1.00 86.69 97 GLY A N 1
ATOM 732 C CA . GLY A 1 97 ? -8.162 -10.002 -20.201 1.00 86.69 97 GLY A CA 1
ATOM 733 C C . GLY A 1 97 ? -8.325 -11.501 -20.484 1.00 86.69 97 GLY A C 1
ATOM 734 O O . GLY A 1 97 ? -9.159 -12.190 -19.890 1.00 86.69 97 GLY A O 1
ATOM 735 N N . GLU A 1 98 ? -7.503 -11.995 -21.411 1.00 85.50 98 GLU A N 1
ATOM 736 C CA . GLU A 1 98 ? -7.436 -13.395 -21.848 1.00 85.50 98 GLU A CA 1
ATOM 737 C C . GLU A 1 98 ? -6.023 -13.946 -21.628 1.00 85.50 98 GLU A C 1
ATOM 739 O O . GLU A 1 98 ? -5.042 -13.205 -21.719 1.00 85.50 98 GLU A O 1
ATOM 744 N N . ASP A 1 99 ? -5.904 -15.240 -21.315 1.00 76.75 99 ASP A N 1
ATOM 745 C CA . ASP A 1 99 ? -4.601 -15.869 -21.083 1.00 76.75 99 ASP A CA 1
ATOM 746 C C . ASP A 1 99 ? -3.705 -15.752 -22.342 1.00 76.75 99 ASP A C 1
ATOM 748 O O . ASP A 1 99 ? -4.186 -15.963 -23.459 1.00 76.75 99 ASP A O 1
ATOM 752 N N . PRO A 1 100 ? -2.404 -15.426 -22.196 1.00 79.50 100 PRO A N 1
ATOM 753 C CA . PRO A 1 100 ? -1.630 -15.316 -20.950 1.00 79.50 100 PRO A CA 1
ATOM 754 C C . PRO A 1 100 ? -1.674 -13.930 -20.283 1.00 79.50 100 PRO A C 1
ATOM 756 O O . PRO A 1 100 ? -1.140 -13.761 -19.195 1.00 79.50 100 PRO A O 1
ATOM 759 N N . ASN A 1 101 ? -2.317 -12.939 -20.900 1.00 83.62 101 ASN A N 1
ATOM 760 C CA . ASN A 1 101 ? -2.353 -11.553 -20.422 1.00 83.62 101 ASN A CA 1
ATOM 761 C C . ASN A 1 101 ? -3.533 -11.294 -19.470 1.00 83.62 101 ASN A C 1
ATOM 763 O O . ASN A 1 101 ? -4.080 -10.195 -19.443 1.00 83.62 101 ASN A O 1
ATOM 767 N N . ARG A 1 102 ? -3.990 -12.320 -18.748 1.00 87.12 102 ARG A N 1
ATOM 768 C CA . ARG A 1 102 ? -5.164 -12.231 -17.879 1.00 87.12 102 ARG A CA 1
ATOM 769 C C . ARG A 1 102 ? -4.737 -11.894 -16.455 1.00 87.12 102 ARG A C 1
ATOM 771 O O . ARG A 1 102 ? -3.880 -12.567 -15.889 1.00 87.12 102 ARG A O 1
ATOM 778 N N . PHE A 1 103 ? -5.379 -10.887 -15.875 1.00 81.69 103 PHE A N 1
ATOM 779 C CA . PHE A 1 103 ? -5.014 -10.297 -14.587 1.00 81.69 103 PHE A CA 1
ATOM 780 C C . PHE A 1 103 ? -6.222 -10.168 -13.652 1.00 81.69 103 PHE A C 1
ATOM 782 O O . PHE A 1 103 ? -7.374 -10.354 -14.065 1.00 81.69 103 PHE A O 1
ATOM 789 N N . VAL A 1 104 ? -5.953 -9.906 -12.371 1.00 82.62 104 VAL A N 1
ATOM 790 C CA . VAL A 1 104 ? -6.976 -9.605 -11.359 1.00 82.62 104 VAL A CA 1
ATOM 791 C C . VAL A 1 104 ? -7.102 -8.097 -11.214 1.00 82.62 104 VAL A C 1
ATOM 793 O O . VAL A 1 104 ? -6.113 -7.376 -11.252 1.00 82.62 104 VAL A O 1
ATOM 796 N N . VAL A 1 105 ? -8.336 -7.650 -11.060 1.00 83.31 105 VAL A N 1
ATOM 797 C CA . VAL A 1 105 ? -8.708 -6.268 -10.810 1.00 83.31 105 VAL A CA 1
ATOM 798 C C . VAL A 1 105 ? -9.346 -6.205 -9.433 1.00 83.31 105 VAL A C 1
ATOM 800 O O . VAL A 1 105 ? -10.218 -7.025 -9.145 1.00 83.31 105 VAL A O 1
ATOM 803 N N . ILE A 1 106 ? -8.927 -5.268 -8.593 1.00 79.38 106 ILE A N 1
ATOM 804 C CA . ILE A 1 106 ? -9.471 -5.065 -7.247 1.00 79.38 106 ILE A CA 1
ATOM 805 C C . ILE A 1 106 ? -10.243 -3.749 -7.240 1.00 79.38 106 ILE A C 1
ATOM 807 O O . ILE A 1 106 ? -9.778 -2.752 -7.784 1.00 79.38 106 ILE A O 1
ATOM 811 N N . SER A 1 107 ? -11.438 -3.741 -6.656 1.00 73.62 107 SER A N 1
ATOM 812 C CA . SER A 1 107 ? -12.263 -2.537 -6.546 1.00 73.62 107 SER A CA 1
ATOM 813 C C . SER A 1 107 ? -13.024 -2.473 -5.224 1.00 73.62 107 SER A C 1
ATOM 815 O O . SER A 1 107 ? -13.244 -3.512 -4.602 1.00 73.62 107 SER A O 1
ATOM 817 N N . PRO A 1 108 ? -13.427 -1.280 -4.759 1.00 69.69 108 PRO A N 1
ATOM 818 C CA . PRO A 1 108 ? -14.301 -1.152 -3.597 1.00 69.69 108 PRO A CA 1
ATOM 819 C C . PRO A 1 108 ? -15.660 -1.821 -3.851 1.00 69.69 108 PRO A C 1
ATOM 821 O O . PRO A 1 108 ? -16.165 -1.786 -4.975 1.00 69.69 108 PRO A O 1
ATOM 824 N N . VAL A 1 109 ? -16.265 -2.418 -2.820 1.00 67.12 109 VAL A N 1
ATOM 825 C CA . VAL A 1 109 ? -17.704 -2.751 -2.859 1.00 67.12 109 VAL A CA 1
ATOM 826 C C . VAL A 1 109 ? -18.511 -1.500 -2.509 1.00 67.12 109 VAL A C 1
ATOM 828 O O . VAL A 1 109 ? -18.240 -0.875 -1.485 1.00 67.12 109 VAL A O 1
ATOM 831 N N . ASP A 1 110 ? -19.467 -1.150 -3.376 1.00 56.00 110 ASP A N 1
ATOM 832 C CA . ASP A 1 110 ? -20.492 -0.109 -3.154 1.00 56.00 110 ASP A CA 1
ATOM 833 C C . ASP A 1 110 ? -21.352 -0.376 -1.901 1.00 56.00 110 ASP A C 1
ATOM 835 O O . ASP A 1 110 ? -21.733 -1.553 -1.673 1.00 56.00 110 ASP A O 1
#

Radius of gyration: 18.31 Å; chains: 1; bounding box: 57×43×34 Å

Foldseek 3Di:
DDDPDPPPCPVQNVQVVVQVVVCVVCVVVVWPWHWDWDDDPPDIDIDIPPTDPVCVVVVVPPPPQDKDKDFQDDPVVQVVVQVVQVVDPQKHKDWDDDPRRITIIMGGDD